Protein AF-A0AA97CF76-F1 (afdb_monomer_lite)

pLDDT: mean 79.92, std 11.43, range [46.94, 93.75]

Secondary structure (DSSP, 8-state):
-HHHHHHHHHHHHHHHHHHHH-TT-HHHHHHHHHHHHHHHHHHHHHHHHHHHHHHHHHHHHT-GGGHHHHHHHHHHHHHHHHHIIIIIIHHH-HHHHS-TTGGG-

Radius of gyration: 18.29 Å; chains: 1; bounding box: 52×23×50 Å

Sequence (105 aa):
MTLFTLNYGVAHVMSGIASYLFPHSRVSQQLKAVANDARMLKITAEELEVIRLDEKRMYQSGDYRELPFIELDLYTTAFRFGALIYYGLANRCPRIFASPADSHR

Structure (mmCIF, N/CA/C/O backbone):
data_AF-A0AA97CF76-F1
#
_entry.id   AF-A0AA97CF76-F1
#
loop_
_atom_site.group_PDB
_atom_site.id
_atom_site.type_symbol
_atom_site.label_atom_id
_atom_site.label_alt_id
_atom_site.label_comp_id
_atom_site.label_asym_id
_atom_site.label_entity_id
_atom_site.label_seq_id
_atom_site.pdbx_PDB_ins_code
_atom_site.Cartn_x
_atom_site.Cartn_y
_atom_site.Cartn_z
_atom_site.occupancy
_atom_site.B_iso_or_equiv
_atom_site.auth_seq_id
_atom_site.auth_comp_id
_atom_site.auth_asym_id
_atom_site.auth_atom_id
_atom_site.pdbx_PDB_model_num
ATOM 1 N N . MET A 1 1 ? -9.517 4.885 0.376 1.00 64.25 1 MET A N 1
ATOM 2 C CA . MET A 1 1 ? -9.738 3.833 -0.644 1.00 64.25 1 MET A CA 1
ATOM 3 C C . MET A 1 1 ? -9.552 4.322 -2.089 1.00 64.25 1 MET A C 1
ATOM 5 O O . MET A 1 1 ? -8.603 3.887 -2.729 1.00 64.25 1 MET A O 1
ATOM 9 N N . THR A 1 2 ? -10.357 5.264 -2.602 1.00 78.81 2 THR A N 1
ATOM 10 C CA . THR A 1 2 ? -10.395 5.647 -4.039 1.00 78.81 2 THR A CA 1
ATOM 11 C C . THR A 1 2 ? -9.056 6.092 -4.647 1.00 78.81 2 THR A C 1
ATOM 13 O O . THR A 1 2 ? -8.725 5.678 -5.755 1.00 78.81 2 THR A O 1
ATOM 16 N N . LEU A 1 3 ? -8.252 6.880 -3.920 1.00 79.19 3 LEU A N 1
ATOM 17 C CA . LEU A 1 3 ? -6.950 7.371 -4.398 1.00 79.19 3 LEU A CA 1
ATOM 18 C C . LEU A 1 3 ? -5.938 6.236 -4.645 1.00 79.19 3 LEU A C 1
ATOM 20 O O . LEU A 1 3 ? -5.261 6.225 -5.668 1.00 79.19 3 LEU A O 1
ATOM 24 N N . PHE A 1 4 ? -5.846 5.262 -3.734 1.00 80.50 4 PHE A N 1
ATOM 25 C CA . PHE A 1 4 ? -4.934 4.123 -3.886 1.00 80.50 4 PHE A CA 1
ATOM 26 C C . PHE A 1 4 ? -5.368 3.194 -5.021 1.00 80.50 4 PHE A C 1
ATOM 28 O O . PHE A 1 4 ? -4.525 2.718 -5.776 1.00 80.50 4 PHE A O 1
ATOM 35 N N . THR A 1 5 ? -6.677 3.002 -5.200 1.00 81.25 5 THR A N 1
ATOM 36 C CA . THR A 1 5 ? -7.231 2.251 -6.333 1.00 81.25 5 THR A CA 1
ATOM 37 C C . THR A 1 5 ? -6.913 2.919 -7.670 1.00 81.25 5 THR A C 1
ATOM 39 O O . THR A 1 5 ? -6.488 2.235 -8.600 1.00 81.25 5 THR A O 1
ATOM 42 N N . LEU A 1 6 ? -7.057 4.246 -7.758 1.00 84.25 6 LEU A N 1
ATOM 43 C CA . LEU A 1 6 ? -6.706 5.007 -8.958 1.00 84.25 6 LEU A CA 1
ATOM 44 C C . LEU A 1 6 ? -5.206 4.894 -9.271 1.00 84.25 6 LEU A C 1
ATOM 46 O O . LEU A 1 6 ? -4.839 4.558 -10.395 1.00 84.25 6 LEU A O 1
ATOM 50 N N . ASN A 1 7 ? -4.347 5.106 -8.269 1.00 82.81 7 ASN A N 1
ATOM 51 C CA . ASN A 1 7 ? -2.895 4.991 -8.422 1.00 82.81 7 ASN A CA 1
ATOM 52 C C . ASN A 1 7 ? -2.464 3.580 -8.840 1.00 82.81 7 ASN A C 1
ATOM 54 O O . ASN A 1 7 ? -1.633 3.433 -9.735 1.00 82.81 7 ASN A O 1
ATOM 58 N N . TYR A 1 8 ? -3.059 2.543 -8.244 1.00 85.94 8 TYR A N 1
ATOM 59 C CA . TYR A 1 8 ? -2.832 1.159 -8.654 1.00 85.94 8 TYR A CA 1
ATOM 60 C C . TYR A 1 8 ? -3.221 0.933 -10.118 1.00 85.94 8 TYR A C 1
ATOM 62 O O . TYR A 1 8 ? -2.418 0.398 -10.880 1.00 85.94 8 TYR A O 1
ATOM 70 N N . GLY A 1 9 ? -4.410 1.384 -10.530 1.00 84.44 9 GLY A N 1
ATOM 71 C CA . GLY A 1 9 ? -4.878 1.242 -11.909 1.00 84.44 9 GLY A CA 1
ATOM 72 C C . GLY A 1 9 ? -3.931 1.895 -12.917 1.00 84.44 9 GLY A C 1
ATOM 73 O O . GLY A 1 9 ? -3.496 1.242 -13.865 1.00 84.44 9 GLY A O 1
ATOM 74 N N . VAL A 1 10 ? -3.544 3.151 -12.674 1.00 89.50 10 VAL A N 1
ATOM 75 C CA . VAL A 1 10 ? -2.608 3.887 -13.541 1.00 89.50 10 VAL A CA 1
ATOM 76 C C . VAL A 1 10 ? -1.251 3.185 -13.609 1.00 89.50 10 VAL A C 1
ATOM 78 O O . VAL A 1 10 ? -0.743 2.935 -14.703 1.00 89.50 10 VAL A O 1
ATOM 81 N N . ALA A 1 11 ? -0.673 2.813 -12.464 1.00 87.62 11 ALA A N 1
ATOM 82 C CA . ALA A 1 11 ? 0.627 2.148 -12.421 1.00 87.62 11 ALA A CA 1
ATOM 83 C C . ALA A 1 11 ? 0.611 0.800 -13.164 1.00 87.62 11 ALA A C 1
ATOM 85 O O . ALA A 1 11 ? 1.556 0.474 -13.886 1.00 87.62 11 ALA A O 1
ATOM 86 N N . HIS A 1 12 ? -0.478 0.036 -13.042 1.00 90.62 12 HIS A N 1
ATOM 87 C CA . HIS A 1 12 ? -0.622 -1.258 -13.702 1.00 90.62 12 HIS A CA 1
ATOM 88 C C . HIS A 1 12 ? -0.740 -1.126 -15.228 1.00 90.62 12 HIS A C 1
ATOM 90 O O . HIS A 1 12 ? -0.060 -1.848 -15.960 1.00 90.62 12 HIS A O 1
ATOM 96 N N . VAL A 1 13 ? -1.529 -0.159 -15.715 1.00 92.62 13 VAL A N 1
ATOM 97 C CA . VAL A 1 13 ? -1.653 0.135 -17.154 1.00 92.62 13 VAL A CA 1
ATOM 98 C C . VAL A 1 13 ? -0.308 0.569 -17.738 1.00 92.62 13 VAL A C 1
ATOM 100 O O . VAL A 1 13 ? 0.128 0.025 -18.752 1.00 92.62 13 VAL A O 1
ATOM 103 N N . MET A 1 14 ? 0.397 1.487 -17.070 1.00 90.25 14 MET A N 1
ATOM 104 C CA . MET A 1 14 ? 1.709 1.967 -17.521 1.00 90.25 14 MET A CA 1
ATOM 105 C C . MET A 1 14 ? 2.760 0.851 -17.549 1.00 90.25 14 MET A C 1
ATOM 107 O O . MET A 1 14 ? 3.541 0.761 -18.497 1.00 90.25 14 MET A O 1
ATOM 111 N N . SER A 1 15 ? 2.751 -0.043 -16.555 1.00 90.81 15 SER A N 1
ATOM 112 C CA . SER A 1 15 ? 3.594 -1.244 -16.549 1.00 90.81 15 SER A CA 1
ATOM 113 C C . SER A 1 15 ? 3.283 -2.173 -17.729 1.00 90.81 15 SER A C 1
ATOM 115 O O . SER A 1 15 ? 4.207 -2.695 -18.358 1.00 90.81 15 SER A O 1
ATOM 117 N N . GLY A 1 16 ? 2.003 -2.364 -18.064 1.00 87.62 16 GLY A N 1
ATOM 118 C CA . GLY A 1 16 ? 1.575 -3.152 -19.223 1.00 87.62 16 GLY A CA 1
ATOM 119 C C . GLY A 1 16 ? 2.079 -2.568 -20.543 1.00 87.62 16 GLY A C 1
ATOM 120 O O . GLY A 1 16 ? 2.733 -3.269 -21.315 1.00 87.62 16 GLY A O 1
ATOM 121 N N . ILE A 1 17 ? 1.867 -1.265 -20.757 1.00 91.44 17 ILE A N 1
ATOM 122 C CA . ILE A 1 17 ? 2.336 -0.542 -21.950 1.00 91.44 17 ILE A CA 1
ATOM 123 C C . ILE A 1 17 ? 3.862 -0.643 -22.080 1.00 91.44 17 ILE A C 1
ATOM 125 O O . ILE A 1 17 ? 4.375 -0.999 -23.140 1.00 91.44 17 ILE A O 1
ATOM 129 N N . ALA A 1 18 ? 4.602 -0.392 -20.999 1.00 89.00 18 ALA A N 1
ATOM 130 C CA . ALA A 1 18 ? 6.061 -0.461 -21.018 1.00 89.00 18 ALA A CA 1
ATOM 131 C C . ALA A 1 18 ? 6.591 -1.886 -21.231 1.00 89.00 18 ALA A C 1
ATOM 133 O O . ALA A 1 18 ? 7.620 -2.069 -21.878 1.00 89.00 18 ALA A O 1
ATOM 134 N N . SER A 1 19 ? 5.897 -2.903 -20.717 1.00 90.25 19 SER A N 1
ATOM 135 C CA . SER A 1 19 ? 6.253 -4.309 -20.943 1.00 90.25 19 SER A CA 1
ATOM 136 C C . SER A 1 19 ? 6.013 -4.744 -22.382 1.00 90.25 19 SER A C 1
ATOM 138 O O . SER A 1 19 ? 6.781 -5.552 -22.893 1.00 90.25 19 SER A O 1
ATOM 140 N N . TYR A 1 20 ? 4.978 -4.204 -23.022 1.00 93.75 20 TYR A N 1
ATOM 141 C CA . TYR A 1 20 ? 4.668 -4.471 -24.420 1.00 93.75 20 TYR A CA 1
ATOM 142 C C . TYR A 1 20 ? 5.666 -3.788 -25.364 1.00 93.75 20 TYR A C 1
ATOM 144 O O . TYR A 1 20 ? 6.224 -4.432 -26.245 1.00 93.75 20 TYR A O 1
ATOM 152 N N . LEU A 1 21 ? 5.930 -2.495 -25.151 1.00 91.31 21 LEU A N 1
ATOM 153 C CA . LEU A 1 21 ? 6.804 -1.708 -26.026 1.00 91.31 21 LEU A CA 1
ATOM 154 C C . LEU A 1 21 ? 8.297 -1.967 -25.776 1.00 91.31 21 LEU A C 1
ATOM 156 O O . LEU A 1 21 ? 9.094 -1.936 -26.709 1.00 91.31 21 LEU A O 1
ATOM 160 N N . PHE A 1 22 ? 8.691 -2.218 -24.522 1.00 91.69 22 PHE A N 1
ATOM 161 C CA . PHE A 1 22 ? 10.095 -2.287 -24.103 1.00 91.69 22 PHE A CA 1
ATOM 162 C C . PHE A 1 22 ? 10.35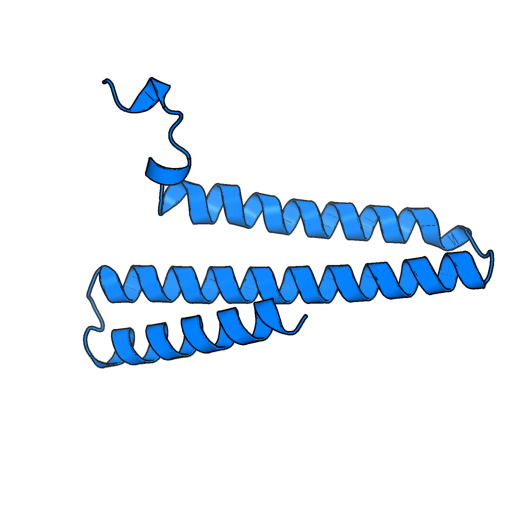3 -3.425 -23.090 1.00 91.69 22 PHE A C 1
ATOM 164 O O . PHE A 1 22 ? 10.776 -3.158 -21.955 1.00 91.69 22 PHE A O 1
ATOM 171 N N . PRO A 1 23 ? 10.145 -4.703 -23.465 1.00 86.50 23 PRO A N 1
ATOM 172 C CA . PRO A 1 23 ? 10.037 -5.840 -22.537 1.00 86.50 23 PRO A CA 1
ATOM 173 C C . PRO A 1 23 ? 11.259 -6.078 -21.639 1.00 86.50 23 PRO A C 1
ATOM 175 O O . PRO A 1 23 ? 11.105 -6.523 -20.500 1.00 86.50 23 PRO A O 1
ATOM 178 N N . HIS A 1 24 ? 12.460 -5.750 -22.120 1.00 88.75 24 HIS A N 1
ATOM 179 C CA . HIS A 1 24 ? 13.722 -5.959 -21.397 1.00 88.75 24 HIS A CA 1
ATOM 180 C C . HIS A 1 24 ? 14.370 -4.659 -20.908 1.00 88.75 24 HIS A C 1
ATOM 182 O O . HIS A 1 24 ? 15.494 -4.672 -20.412 1.00 88.75 24 HIS A O 1
ATOM 188 N N . SER A 1 25 ? 13.683 -3.522 -21.044 1.00 90.56 25 SER A N 1
ATOM 189 C CA . SER A 1 25 ? 14.241 -2.240 -20.621 1.00 90.56 25 SER A CA 1
ATOM 190 C C . SER A 1 25 ? 14.247 -2.095 -19.098 1.00 90.56 25 SER A C 1
ATOM 192 O O . SER A 1 25 ? 13.337 -2.546 -18.395 1.00 90.56 25 SER A O 1
ATOM 194 N N . ARG A 1 26 ? 15.240 -1.360 -18.587 1.00 85.12 26 ARG A N 1
ATOM 195 C CA . ARG A 1 26 ? 15.278 -0.924 -17.184 1.00 85.12 26 ARG A CA 1
ATOM 196 C C . ARG A 1 26 ? 14.016 -0.143 -16.795 1.00 85.12 26 ARG A C 1
ATOM 198 O O . ARG A 1 26 ? 13.525 -0.301 -15.684 1.00 85.12 26 ARG A O 1
ATOM 205 N N . VAL A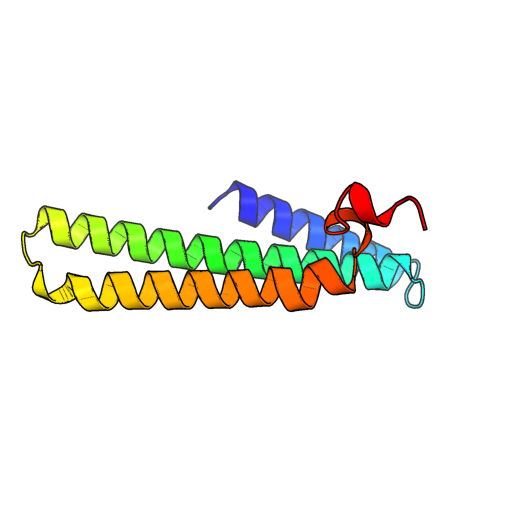 1 27 ? 13.468 0.645 -17.724 1.00 82.88 27 VAL A N 1
ATOM 206 C CA . VAL A 1 27 ? 12.222 1.409 -17.538 1.00 82.88 27 VAL A CA 1
ATOM 207 C C . VAL A 1 27 ? 11.039 0.473 -17.284 1.00 82.88 27 VAL A C 1
ATOM 209 O O . VAL A 1 27 ? 10.296 0.670 -16.328 1.00 82.88 27 VAL A O 1
ATOM 212 N N . SER A 1 28 ? 10.900 -0.589 -18.080 1.00 84.69 28 SER A N 1
ATOM 213 C CA . SER A 1 28 ? 9.857 -1.604 -17.890 1.00 84.69 28 SER A CA 1
ATOM 214 C C . SER A 1 28 ? 9.987 -2.316 -16.541 1.00 84.69 28 SER A C 1
ATOM 216 O O . SER A 1 28 ? 9.004 -2.465 -15.817 1.00 84.69 28 SER A O 1
ATOM 218 N N . GLN A 1 29 ? 11.207 -2.682 -16.139 1.00 85.38 29 GLN A N 1
ATOM 219 C CA . GLN A 1 29 ? 11.454 -3.293 -14.828 1.00 85.38 29 GLN A CA 1
ATOM 220 C C . GLN A 1 29 ? 11.097 -2.354 -13.664 1.00 85.38 29 GLN A C 1
ATOM 222 O O . GLN A 1 29 ? 10.484 -2.788 -12.689 1.00 85.38 29 GLN A O 1
ATOM 227 N N . GLN A 1 30 ? 11.431 -1.065 -13.770 1.00 82.12 30 GLN A N 1
ATOM 228 C CA . GLN A 1 30 ? 11.080 -0.066 -12.758 1.00 82.12 30 GLN A CA 1
ATOM 229 C C . GLN A 1 30 ? 9.568 0.170 -12.684 1.00 82.12 30 GLN A C 1
ATOM 231 O O . GLN A 1 30 ? 9.019 0.214 -11.587 1.00 82.12 30 GLN A O 1
ATOM 236 N N . LEU A 1 31 ? 8.874 0.248 -13.821 1.00 84.25 31 LEU A N 1
ATOM 237 C CA . LEU A 1 31 ? 7.418 0.417 -13.845 1.00 84.25 31 LEU A CA 1
ATOM 238 C C . LEU A 1 31 ? 6.677 -0.798 -13.276 1.00 84.25 31 LEU A C 1
ATOM 240 O O . LEU A 1 31 ? 5.706 -0.620 -12.543 1.00 84.25 31 LEU A O 1
ATOM 244 N N . LYS A 1 32 ? 7.167 -2.020 -13.520 1.00 84.75 32 LYS A N 1
ATOM 245 C CA . LYS A 1 32 ? 6.659 -3.230 -12.850 1.00 84.75 32 LYS A CA 1
ATOM 246 C C . LYS A 1 32 ? 6.803 -3.138 -11.333 1.00 84.75 32 LYS A C 1
ATOM 248 O O . LYS A 1 32 ? 5.881 -3.495 -10.604 1.00 84.75 32 LYS A O 1
ATOM 253 N N . ALA A 1 33 ? 7.942 -2.642 -10.853 1.00 82.62 33 ALA A N 1
ATOM 254 C CA . ALA A 1 33 ? 8.163 -2.451 -9.425 1.00 82.62 33 ALA A CA 1
ATOM 255 C C . ALA A 1 33 ? 7.201 -1.407 -8.831 1.00 82.62 33 ALA A C 1
ATOM 257 O O . ALA A 1 33 ? 6.572 -1.684 -7.814 1.00 82.62 33 ALA A O 1
ATOM 258 N N . VAL A 1 34 ? 7.001 -0.271 -9.508 1.00 83.31 34 VAL A N 1
ATOM 259 C CA . VAL A 1 34 ? 6.030 0.760 -9.098 1.00 83.31 34 VAL A CA 1
ATOM 260 C C . VAL A 1 34 ? 4.602 0.206 -9.061 1.00 83.31 34 VAL A C 1
ATOM 262 O O . VAL A 1 34 ? 3.863 0.477 -8.119 1.00 83.31 34 VAL A O 1
ATOM 265 N N . ALA A 1 35 ? 4.204 -0.606 -10.045 1.00 85.69 35 ALA A N 1
ATOM 266 C CA . ALA A 1 35 ? 2.888 -1.243 -10.057 1.00 85.69 35 ALA A CA 1
ATOM 267 C C . ALA A 1 35 ? 2.692 -2.211 -8.876 1.00 85.69 35 ALA A C 1
ATOM 269 O O . ALA A 1 35 ? 1.610 -2.250 -8.285 1.00 85.69 35 ALA A O 1
ATOM 270 N N . ASN A 1 36 ? 3.735 -2.956 -8.499 1.00 85.00 36 ASN A N 1
ATOM 271 C CA . ASN A 1 36 ? 3.710 -3.821 -7.318 1.00 85.00 36 ASN A CA 1
ATOM 272 C C . ASN A 1 36 ? 3.614 -3.012 -6.017 1.00 85.00 36 ASN A C 1
ATOM 274 O O . ASN A 1 36 ? 2.834 -3.369 -5.136 1.00 85.00 36 ASN A O 1
ATOM 278 N N . ASP A 1 37 ? 4.339 -1.898 -5.916 1.00 82.31 37 ASP A N 1
ATOM 279 C CA . ASP A 1 37 ? 4.279 -1.017 -4.746 1.00 82.31 37 ASP A CA 1
ATOM 280 C C . ASP A 1 37 ? 2.892 -0.372 -4.609 1.00 82.31 37 ASP A C 1
ATOM 282 O O . ASP A 1 37 ? 2.306 -0.369 -3.527 1.00 82.31 37 ASP A O 1
ATOM 286 N N . ALA A 1 38 ? 2.308 0.089 -5.719 1.00 83.25 38 ALA A N 1
ATOM 287 C CA . ALA A 1 38 ? 0.954 0.637 -5.746 1.00 83.25 38 ALA A CA 1
ATOM 288 C C . ALA A 1 38 ? -0.110 -0.410 -5.364 1.00 83.25 38 ALA A C 1
ATOM 290 O O . ALA A 1 38 ? -1.075 -0.084 -4.670 1.00 83.25 38 ALA A O 1
ATOM 291 N N . ARG A 1 39 ? 0.075 -1.677 -5.766 1.00 85.69 39 ARG A N 1
ATOM 292 C CA . ARG A 1 39 ? -0.786 -2.792 -5.338 1.00 85.69 39 ARG A CA 1
ATOM 293 C C . ARG A 1 39 ? -0.729 -2.984 -3.828 1.00 85.69 39 ARG A C 1
ATOM 295 O O . ARG A 1 39 ? -1.770 -3.122 -3.195 1.00 85.69 39 ARG A O 1
ATOM 302 N N . MET A 1 40 ? 0.475 -3.005 -3.266 1.00 83.25 40 MET A N 1
ATOM 303 C CA . MET A 1 40 ? 0.671 -3.198 -1.832 1.00 83.25 40 MET A CA 1
ATOM 304 C C . MET A 1 40 ? 0.078 -2.042 -1.029 1.00 83.25 40 MET A C 1
ATOM 306 O O . MET A 1 40 ? -0.670 -2.288 -0.092 1.00 83.25 40 MET A O 1
ATOM 310 N N . LEU A 1 41 ? 0.291 -0.799 -1.467 1.00 82.06 41 LEU A N 1
ATOM 311 C CA . LEU A 1 41 ? -0.353 0.385 -0.890 1.00 82.06 41 LEU A CA 1
ATOM 312 C C . LEU A 1 41 ? -1.884 0.291 -0.899 1.00 82.06 41 LEU A C 1
ATOM 314 O O . LEU A 1 41 ? -2.529 0.656 0.083 1.00 82.06 41 LEU A O 1
ATOM 318 N N . LYS A 1 42 ? -2.473 -0.212 -1.991 1.00 86.62 42 LYS A N 1
ATOM 319 C CA . LYS A 1 42 ? -3.919 -0.438 -2.081 1.00 86.62 42 LYS A CA 1
ATOM 320 C C . LYS A 1 42 ? -4.394 -1.455 -1.045 1.00 86.62 42 LYS A C 1
ATOM 322 O O . LYS A 1 42 ? -5.334 -1.138 -0.327 1.00 86.62 42 LYS A O 1
ATOM 327 N N . ILE A 1 43 ? -3.736 -2.614 -0.952 1.00 86.31 43 ILE A N 1
ATOM 328 C CA . ILE A 1 43 ? -4.077 -3.680 0.007 1.00 86.31 43 ILE A CA 1
ATOM 329 C C . ILE A 1 43 ? -3.967 -3.159 1.442 1.00 86.31 43 ILE A C 1
ATOM 331 O O . ILE A 1 43 ? -4.911 -3.293 2.207 1.00 86.31 43 ILE A O 1
ATOM 335 N N . THR A 1 44 ? -2.865 -2.488 1.784 1.00 85.75 44 THR A N 1
ATOM 336 C CA . THR A 1 44 ? -2.666 -1.892 3.112 1.00 85.75 44 THR A CA 1
ATOM 337 C C . THR A 1 44 ? -3.755 -0.869 3.437 1.00 85.75 44 THR A C 1
ATOM 339 O O . THR A 1 44 ? -4.295 -0.871 4.537 1.00 85.75 44 THR A O 1
ATOM 342 N N . ALA A 1 45 ? -4.129 -0.005 2.489 1.00 85.12 45 ALA A N 1
ATOM 343 C CA . ALA A 1 45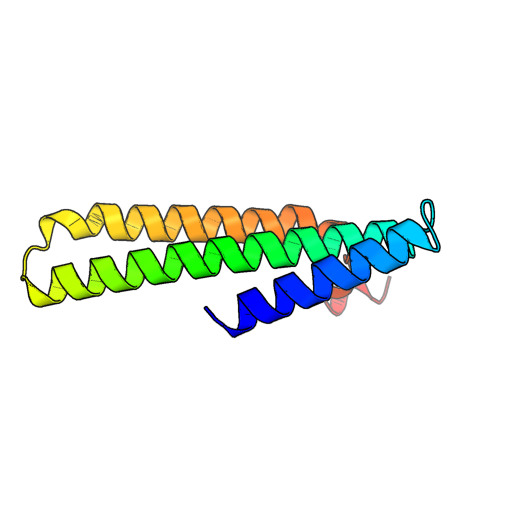 ? -5.214 0.952 2.699 1.00 85.12 45 ALA A CA 1
ATOM 344 C C . ALA A 1 45 ? -6.595 0.280 2.830 1.00 85.12 45 ALA A C 1
ATOM 346 O O . ALA A 1 45 ? -7.477 0.830 3.485 1.00 85.12 45 ALA A O 1
ATOM 347 N N . GLU A 1 46 ? -6.794 -0.869 2.181 1.00 87.94 46 GLU A N 1
ATOM 348 C CA . GLU A 1 46 ? -7.984 -1.723 2.298 1.00 87.94 46 GLU A CA 1
ATOM 349 C C . GLU A 1 46 ? -8.055 -2.337 3.708 1.00 87.94 46 GLU A C 1
ATOM 351 O O . GLU A 1 46 ? -9.078 -2.205 4.375 1.00 87.94 46 GLU A O 1
ATOM 356 N N . GLU A 1 47 ? -6.953 -2.922 4.189 1.00 88.12 47 GLU A N 1
ATOM 357 C CA . GLU A 1 47 ? -6.823 -3.501 5.535 1.00 88.12 47 GLU A CA 1
ATOM 358 C C . GLU A 1 47 ? -7.056 -2.441 6.624 1.00 88.12 47 GLU A C 1
ATOM 360 O O . GLU A 1 47 ? -7.876 -2.645 7.516 1.00 88.12 47 GLU A O 1
ATOM 365 N N . LEU A 1 48 ? -6.425 -1.266 6.510 1.00 87.94 48 LEU A N 1
ATOM 366 C CA . LEU A 1 48 ? -6.624 -0.162 7.457 1.00 87.94 48 LEU A CA 1
ATOM 367 C C . LEU A 1 48 ? -8.076 0.326 7.510 1.00 87.94 48 LEU A C 1
ATOM 369 O O . LEU A 1 48 ? -8.552 0.713 8.574 1.00 87.94 48 LEU A O 1
ATOM 373 N N . GLU A 1 49 ? -8.792 0.322 6.384 1.00 89.38 49 GLU A N 1
ATOM 374 C CA . GLU A 1 49 ? -10.201 0.722 6.363 1.00 89.38 49 GLU A CA 1
ATOM 375 C C . GLU A 1 49 ? -11.092 -0.310 7.065 1.00 89.38 49 GLU A C 1
ATOM 377 O O . GLU A 1 49 ? -12.016 0.079 7.777 1.00 89.38 49 GLU A O 1
ATOM 382 N N . VAL A 1 50 ? -10.802 -1.607 6.911 1.00 90.25 50 VAL A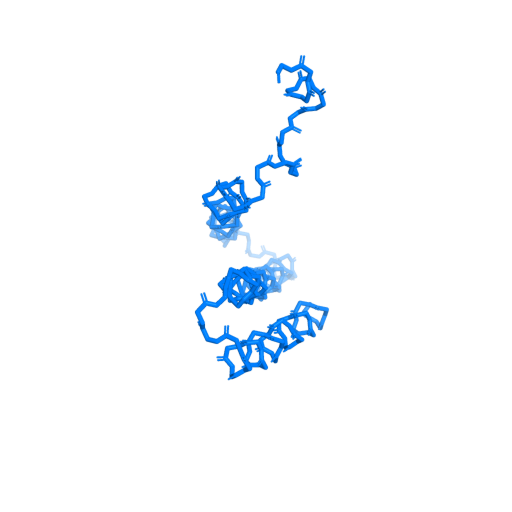 N 1
ATOM 383 C CA . VAL A 1 50 ? -11.499 -2.675 7.649 1.00 90.25 50 VAL A CA 1
ATOM 384 C C . VAL A 1 50 ? -11.268 -2.513 9.149 1.00 90.25 50 VAL A C 1
ATOM 386 O O . VAL A 1 50 ? -12.241 -2.395 9.893 1.00 90.25 50 VAL A O 1
ATOM 389 N N . ILE A 1 51 ? -10.006 -2.377 9.566 1.00 89.69 51 ILE A N 1
ATOM 390 C CA . ILE A 1 51 ? -9.627 -2.163 10.969 1.00 89.69 51 ILE A CA 1
ATOM 391 C C . ILE A 1 51 ? -10.348 -0.935 11.542 1.00 89.69 51 ILE A C 1
ATOM 393 O O . ILE A 1 51 ? -10.946 -1.008 12.612 1.00 89.69 51 ILE A O 1
ATOM 397 N N . ARG A 1 52 ? -10.377 0.183 10.805 1.00 91.06 52 ARG A N 1
ATOM 398 C CA . ARG A 1 52 ? -11.083 1.410 11.210 1.00 91.06 52 ARG A CA 1
ATOM 399 C C . ARG A 1 52 ? -12.588 1.190 11.395 1.00 91.06 52 ARG A C 1
ATOM 401 O O . ARG A 1 52 ? -13.210 1.808 12.261 1.00 91.06 52 ARG A O 1
ATOM 408 N N . LEU A 1 53 ? -13.215 0.373 10.547 1.00 90.75 53 LEU A N 1
ATOM 409 C CA . LEU A 1 53 ? -14.641 0.057 10.655 1.00 90.75 53 LEU A CA 1
ATOM 410 C C . LEU A 1 53 ? -14.934 -0.852 11.850 1.00 90.75 53 LEU A C 1
ATOM 412 O O . LEU A 1 53 ? -15.958 -0.648 12.502 1.00 90.75 53 LEU A O 1
ATOM 416 N N . ASP A 1 54 ? -14.065 -1.819 12.128 1.00 88.12 54 ASP A N 1
ATOM 417 C CA . ASP A 1 54 ? -14.189 -2.711 13.282 1.00 88.12 54 ASP A CA 1
ATOM 418 C C . ASP A 1 54 ? -13.948 -1.941 14.589 1.00 88.12 54 ASP A C 1
ATOM 420 O O . ASP A 1 54 ? -14.782 -1.994 15.491 1.00 88.12 54 ASP A O 1
ATOM 424 N N . GLU A 1 55 ? -12.927 -1.081 14.634 1.00 89.12 55 GLU A N 1
ATOM 425 C CA . GLU A 1 55 ? -12.681 -0.143 15.735 1.00 89.12 55 GLU A CA 1
ATOM 426 C C . GLU A 1 55 ? -13.897 0.758 15.992 1.00 89.12 55 GLU A C 1
ATOM 428 O O . GLU A 1 55 ? -14.371 0.885 17.124 1.00 89.12 55 GLU A O 1
ATOM 433 N N . LYS A 1 56 ? -14.481 1.339 14.936 1.00 89.75 56 LYS A N 1
ATOM 434 C CA . LYS A 1 56 ? -15.701 2.145 15.062 1.00 89.75 56 LYS A CA 1
ATOM 435 C C . LYS A 1 56 ? -16.865 1.332 15.637 1.00 89.75 56 LYS A C 1
ATOM 437 O O . LYS A 1 56 ? -17.602 1.862 16.469 1.00 89.75 56 LYS A O 1
ATOM 442 N N . ARG A 1 57 ? -17.060 0.084 15.195 1.00 87.44 57 ARG A N 1
ATOM 443 C CA . ARG A 1 57 ? -18.128 -0.793 15.705 1.00 87.44 57 ARG A CA 1
ATOM 444 C C . ARG A 1 57 ? -17.913 -1.135 17.176 1.00 87.44 57 ARG A C 1
ATOM 446 O O . ARG A 1 57 ? -18.868 -1.045 17.940 1.00 87.44 57 ARG A O 1
ATOM 453 N N . MET A 1 58 ? -16.680 -1.438 17.569 1.00 87.81 58 MET A N 1
ATOM 454 C CA . MET A 1 58 ? -16.287 -1.698 18.955 1.00 87.81 58 MET A CA 1
ATOM 455 C C . MET A 1 58 ? -16.605 -0.503 19.868 1.00 87.81 58 MET A C 1
ATOM 457 O O . MET A 1 58 ? -17.284 -0.658 20.882 1.00 87.81 58 MET A O 1
ATOM 461 N N . TYR A 1 59 ? -16.194 0.715 19.495 1.00 84.81 59 TYR A N 1
ATOM 462 C CA . TYR A 1 59 ? -16.515 1.912 20.287 1.00 84.81 59 TYR A CA 1
ATOM 463 C C . TYR A 1 59 ? -18.023 2.199 20.351 1.00 84.81 59 TYR A C 1
ATOM 465 O O . TYR A 1 59 ? -18.508 2.709 21.358 1.00 84.81 59 TYR A O 1
ATOM 473 N N . GLN A 1 60 ? -18.776 1.876 19.296 1.00 89.75 60 GLN A N 1
ATOM 474 C CA . GLN A 1 60 ? -20.233 2.035 19.278 1.00 89.75 60 GLN A CA 1
ATOM 475 C C . GLN A 1 60 ? -20.963 0.995 20.138 1.00 89.75 60 GLN A C 1
ATOM 477 O O . GLN A 1 60 ? -22.008 1.313 20.701 1.00 89.75 60 GLN A O 1
ATOM 482 N N . SER A 1 61 ? -20.441 -0.230 20.236 1.00 86.88 61 SER A N 1
ATOM 483 C CA . SER A 1 61 ? -21.021 -1.301 21.053 1.00 86.88 61 SER A CA 1
ATOM 484 C C . SER A 1 61 ? -20.585 -1.245 22.521 1.00 86.88 61 SER A C 1
ATOM 486 O O . SER A 1 61 ? -21.264 -1.813 23.374 1.00 86.88 61 SER A O 1
ATOM 488 N N . GLY A 1 62 ? -19.467 -0.574 22.822 1.00 86.44 62 GLY A N 1
ATOM 489 C CA . GLY A 1 62 ? -18.847 -0.567 24.148 1.00 86.44 62 GLY A CA 1
ATOM 490 C C . GLY A 1 62 ? -18.170 -1.893 24.521 1.00 86.44 62 GLY A C 1
ATOM 491 O O . GLY A 1 62 ? -17.805 -2.078 25.682 1.00 86.44 62 GLY A O 1
ATOM 492 N N . ASP A 1 63 ? -18.007 -2.819 23.568 1.00 84.81 63 ASP A N 1
ATOM 493 C CA . ASP A 1 63 ? -17.383 -4.126 23.792 1.00 84.81 63 ASP A CA 1
ATOM 494 C C . ASP A 1 63 ? -15.881 -4.086 23.489 1.00 84.81 63 ASP A C 1
ATOM 496 O O . ASP A 1 63 ? -15.425 -4.449 22.410 1.00 84.81 63 ASP A O 1
ATOM 500 N N . TYR A 1 64 ? -15.094 -3.650 24.470 1.00 85.81 64 TYR A N 1
ATOM 501 C CA . TYR A 1 64 ? -13.642 -3.476 24.337 1.00 85.81 64 TYR A CA 1
ATOM 502 C C . TYR A 1 64 ? -12.829 -4.779 24.375 1.00 85.81 64 TYR A C 1
ATOM 504 O O . TYR A 1 64 ? -11.599 -4.734 24.394 1.00 85.81 64 TYR A O 1
ATOM 512 N N . ARG A 1 65 ? -13.473 -5.953 24.396 1.00 83.25 65 ARG A N 1
ATOM 513 C CA . ARG A 1 65 ? -12.761 -7.244 24.400 1.00 83.25 65 ARG A CA 1
ATOM 514 C C . ARG A 1 65 ? -11.968 -7.483 23.115 1.00 83.25 65 ARG A C 1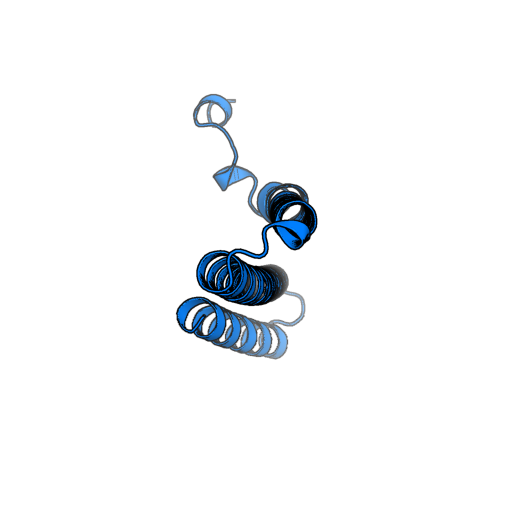
ATOM 516 O O . ARG A 1 65 ? -11.005 -8.245 23.137 1.00 83.25 65 ARG A O 1
ATOM 523 N N . GLU A 1 66 ? -12.345 -6.818 22.025 1.00 80.94 66 GLU A N 1
ATOM 524 C CA . GLU A 1 66 ? -11.688 -6.935 20.720 1.00 80.94 66 GLU A CA 1
ATOM 525 C C . GLU A 1 66 ? -10.493 -5.977 20.537 1.00 80.94 66 GLU A C 1
ATOM 527 O O . GLU A 1 66 ? -9.732 -6.120 19.580 1.00 80.94 66 GLU A O 1
ATOM 532 N N . LEU A 1 67 ? -10.264 -5.049 21.478 1.00 78.56 67 LEU A N 1
ATOM 533 C CA . LEU A 1 67 ? -9.215 -4.025 21.383 1.00 78.56 67 LEU A CA 1
ATOM 534 C C . LEU A 1 67 ? -7.801 -4.599 21.126 1.00 78.56 67 LEU A C 1
ATOM 536 O O . LEU A 1 67 ? -7.122 -4.093 20.231 1.00 78.56 67 LEU A O 1
ATOM 540 N N . PRO A 1 68 ? -7.353 -5.682 21.801 1.00 81.44 68 PRO A N 1
ATOM 541 C CA . PRO A 1 68 ? -6.028 -6.253 21.541 1.00 81.44 68 PRO A CA 1
ATOM 542 C C . PRO A 1 68 ? -5.866 -6.824 20.123 1.00 81.44 68 PRO A C 1
ATOM 544 O O . PRO A 1 68 ? -4.753 -6.871 19.601 1.00 81.44 68 PRO A O 1
ATOM 547 N N . PHE A 1 69 ? -6.958 -7.263 19.489 1.00 82.69 69 PHE A N 1
ATOM 548 C CA . PHE A 1 69 ? -6.929 -7.807 18.129 1.00 82.69 69 PHE A CA 1
ATOM 549 C C . PHE A 1 69 ? -6.817 -6.687 17.091 1.00 82.69 69 PHE A C 1
ATOM 551 O O . PHE A 1 69 ? -6.016 -6.794 16.168 1.00 82.69 69 PHE A O 1
ATOM 558 N N . ILE A 1 70 ? -7.522 -5.572 17.308 1.00 83.69 70 ILE A N 1
ATOM 559 C CA . ILE A 1 70 ? -7.406 -4.356 16.487 1.00 83.69 70 ILE A CA 1
ATOM 560 C C . ILE A 1 70 ? -5.972 -3.812 16.529 1.00 83.69 70 ILE A C 1
ATOM 562 O O . ILE A 1 70 ? -5.396 -3.490 15.489 1.00 83.69 70 ILE A O 1
ATOM 566 N N . GLU A 1 71 ? -5.360 -3.739 17.716 1.00 82.62 71 GLU A N 1
ATOM 567 C CA . GLU A 1 71 ? -3.964 -3.308 17.852 1.00 82.62 71 GLU A CA 1
ATOM 568 C C . GLU A 1 71 ? -3.003 -4.253 17.120 1.00 82.62 71 GLU A C 1
ATOM 570 O O . GLU A 1 71 ? -2.119 -3.796 16.390 1.00 82.62 71 GLU A O 1
ATOM 575 N N . LEU A 1 72 ? -3.188 -5.569 17.258 1.00 85.06 72 LEU A N 1
ATOM 576 C CA . LEU A 1 72 ? -2.378 -6.567 16.559 1.00 85.06 72 LEU A CA 1
ATOM 577 C C . LEU A 1 72 ? -2.491 -6.440 15.031 1.00 85.06 72 LEU A C 1
ATOM 579 O O . LEU A 1 72 ? -1.478 -6.540 14.326 1.00 85.06 72 LEU A O 1
ATOM 583 N N . ASP A 1 73 ? -3.690 -6.182 14.515 1.00 84.62 73 ASP A N 1
ATOM 584 C CA . ASP A 1 73 ? -3.929 -5.980 13.088 1.00 84.62 73 ASP A CA 1
ATOM 585 C C . ASP A 1 73 ? -3.267 -4.689 12.585 1.00 84.62 73 ASP A C 1
ATOM 587 O O . ASP A 1 73 ? -2.624 -4.696 11.528 1.00 84.62 73 ASP A O 1
ATOM 591 N N . LEU A 1 74 ? -3.315 -3.603 13.367 1.00 85.38 74 LEU A N 1
ATOM 592 C CA . LEU A 1 74 ? -2.582 -2.366 13.071 1.00 85.38 74 LEU A CA 1
ATOM 593 C C . LEU A 1 74 ? -1.070 -2.604 13.020 1.00 85.38 74 LEU A C 1
ATOM 595 O O . LEU A 1 74 ? -0.419 -2.193 12.055 1.00 85.38 74 LEU A O 1
ATOM 599 N N . TYR A 1 75 ? -0.506 -3.301 14.011 1.00 81.75 75 TYR A N 1
ATOM 600 C CA . TYR A 1 75 ? 0.922 -3.634 14.045 1.00 81.75 75 TYR A CA 1
ATOM 601 C C . TYR A 1 75 ? 1.338 -4.490 12.848 1.00 81.75 75 TYR A C 1
ATOM 603 O O . TYR A 1 75 ? 2.350 -4.208 12.202 1.00 81.75 75 TYR A O 1
ATOM 611 N N . THR A 1 76 ? 0.548 -5.510 12.515 1.00 84.88 76 THR A N 1
ATOM 612 C CA . THR A 1 76 ? 0.821 -6.404 11.383 1.00 84.88 76 THR A CA 1
ATOM 613 C C . THR A 1 76 ? 0.786 -5.642 10.059 1.00 84.88 76 THR A C 1
ATOM 615 O O . THR A 1 76 ? 1.672 -5.806 9.213 1.00 84.88 76 THR A O 1
ATOM 618 N N . THR A 1 77 ? -0.197 -4.758 9.897 1.00 85.44 77 THR A N 1
ATOM 619 C CA . THR A 1 77 ? -0.359 -3.911 8.711 1.00 85.44 77 THR A CA 1
ATOM 620 C C . THR A 1 77 ? 0.804 -2.922 8.575 1.00 85.44 77 THR A C 1
ATOM 622 O O . THR A 1 77 ? 1.408 -2.808 7.504 1.00 85.44 77 THR A O 1
ATOM 625 N N . ALA A 1 78 ? 1.199 -2.273 9.675 1.00 80.44 78 ALA A N 1
ATOM 626 C CA . ALA A 1 78 ? 2.343 -1.365 9.720 1.00 80.44 78 ALA A CA 1
ATOM 627 C C . ALA A 1 78 ? 3.671 -2.081 9.423 1.00 80.44 78 ALA A C 1
ATOM 629 O O . ALA A 1 78 ? 4.492 -1.563 8.667 1.00 80.44 78 ALA A O 1
ATOM 630 N N . PHE A 1 79 ? 3.873 -3.292 9.951 1.00 81.19 79 PHE A N 1
ATOM 631 C CA . PHE A 1 79 ? 5.067 -4.094 9.681 1.00 81.19 79 PHE A CA 1
ATOM 632 C C . PHE A 1 79 ? 5.183 -4.472 8.198 1.00 81.19 79 PHE A C 1
ATOM 634 O O . PHE A 1 79 ? 6.243 -4.291 7.597 1.00 81.19 79 PHE A O 1
ATOM 641 N N . ARG A 1 80 ? 4.092 -4.938 7.571 1.00 76.06 80 ARG A N 1
ATOM 642 C CA . ARG A 1 80 ? 4.059 -5.257 6.129 1.00 76.06 80 ARG A CA 1
ATOM 643 C C . ARG A 1 80 ? 4.381 -4.034 5.274 1.00 76.06 80 ARG A C 1
ATOM 645 O O . ARG A 1 80 ? 5.134 -4.137 4.304 1.00 76.06 80 ARG A O 1
ATOM 652 N N . PHE A 1 81 ? 3.848 -2.876 5.655 1.00 79.00 81 PHE A N 1
ATOM 653 C CA . PHE A 1 81 ? 4.129 -1.617 4.981 1.00 79.00 81 PHE A CA 1
ATOM 654 C C . PHE A 1 81 ? 5.589 -1.169 5.157 1.00 79.00 81 PHE A C 1
ATOM 656 O O . PHE A 1 81 ? 6.252 -0.799 4.187 1.00 79.00 81 PHE A O 1
ATOM 663 N N . GLY A 1 82 ? 6.128 -1.273 6.373 1.00 76.81 82 GLY A N 1
ATOM 664 C CA . GLY A 1 82 ? 7.531 -0.986 6.667 1.00 76.81 82 GLY A CA 1
ATOM 665 C C . GLY A 1 82 ? 8.488 -1.891 5.889 1.00 76.81 82 GLY A C 1
ATOM 666 O O . GLY A 1 82 ? 9.442 -1.399 5.290 1.00 76.81 82 GLY A O 1
ATOM 667 N N . ALA A 1 83 ? 8.198 -3.192 5.806 1.00 72.62 83 ALA A N 1
ATOM 668 C CA . ALA A 1 83 ? 8.979 -4.142 5.015 1.00 72.62 83 ALA A CA 1
ATOM 669 C C . ALA A 1 83 ? 8.972 -3.790 3.515 1.00 72.62 83 ALA A C 1
ATOM 671 O O . ALA A 1 83 ? 10.009 -3.873 2.856 1.00 72.62 83 ALA A O 1
ATOM 672 N N . LEU A 1 84 ? 7.834 -3.336 2.977 1.00 71.25 84 LEU A N 1
ATOM 673 C CA . LEU A 1 84 ? 7.731 -2.855 1.596 1.00 71.25 84 LEU A CA 1
ATOM 674 C C . LEU A 1 84 ? 8.632 -1.636 1.346 1.00 71.25 84 LEU A C 1
ATOM 676 O O . LEU A 1 84 ? 9.375 -1.608 0.364 1.00 71.25 84 LEU A O 1
ATOM 680 N N . ILE A 1 85 ? 8.583 -0.635 2.230 1.00 69.38 85 ILE A N 1
ATOM 681 C CA . ILE A 1 85 ? 9.407 0.576 2.108 1.00 69.38 85 ILE A CA 1
ATOM 682 C C . ILE A 1 85 ? 10.892 0.220 2.214 1.00 69.38 85 ILE A C 1
ATOM 684 O O . ILE A 1 85 ? 11.690 0.633 1.369 1.00 69.38 85 ILE A O 1
ATOM 688 N N . TYR A 1 86 ? 11.253 -0.565 3.227 1.00 62.22 86 TYR A N 1
ATOM 689 C CA . TYR A 1 86 ? 12.642 -0.831 3.579 1.00 62.22 86 TYR A CA 1
ATOM 690 C C . TYR A 1 86 ? 13.326 -1.788 2.593 1.00 62.22 86 TYR A C 1
ATOM 692 O O . TYR A 1 86 ? 14.436 -1.520 2.147 1.00 62.22 86 TYR A O 1
ATOM 700 N N . TYR A 1 87 ? 12.666 -2.873 2.179 1.00 64.44 87 TYR A N 1
ATOM 701 C CA . TYR A 1 87 ? 13.259 -3.834 1.239 1.00 64.44 87 TYR A CA 1
ATOM 702 C C . TYR A 1 87 ? 12.952 -3.523 -0.228 1.00 64.44 87 TYR A C 1
ATOM 704 O O . TYR A 1 87 ? 13.736 -3.879 -1.110 1.00 64.44 87 TYR A O 1
ATOM 712 N N . GLY A 1 88 ? 11.823 -2.876 -0.517 1.00 66.69 88 GLY A N 1
ATOM 713 C CA . GLY A 1 88 ? 11.413 -2.538 -1.877 1.00 66.69 88 GLY A CA 1
ATOM 714 C C . GLY A 1 88 ? 11.932 -1.175 -2.321 1.00 66.69 88 GLY A C 1
ATOM 715 O O . GLY A 1 88 ? 12.711 -1.080 -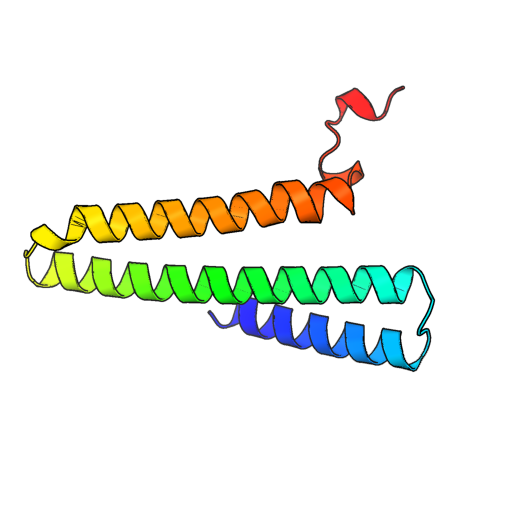3.273 1.00 66.69 88 GLY A O 1
ATOM 716 N N . LEU A 1 89 ? 11.495 -0.112 -1.642 1.00 63.38 89 LEU A N 1
ATOM 717 C CA . LEU A 1 89 ? 11.728 1.263 -2.088 1.00 63.38 89 LEU A CA 1
ATOM 718 C C . LEU A 1 89 ? 13.177 1.719 -1.857 1.00 63.38 89 LEU A C 1
ATOM 720 O O . LEU A 1 89 ? 13.767 2.302 -2.768 1.00 63.38 89 LEU A O 1
ATOM 724 N N . ALA A 1 90 ? 13.777 1.408 -0.703 1.00 62.53 90 ALA A N 1
ATOM 725 C CA . ALA A 1 90 ? 15.161 1.799 -0.405 1.00 62.53 90 ALA A CA 1
ATOM 726 C C . ALA A 1 90 ? 16.182 1.129 -1.343 1.00 62.53 90 ALA A C 1
ATOM 728 O O . ALA A 1 90 ? 17.097 1.787 -1.833 1.00 62.53 90 ALA A O 1
ATOM 729 N N . ASN A 1 91 ? 15.977 -0.147 -1.685 1.00 63.22 91 ASN A N 1
ATOM 730 C CA . ASN A 1 91 ? 16.863 -0.873 -2.601 1.00 63.22 91 ASN A CA 1
ATOM 731 C C . ASN A 1 91 ? 16.764 -0.383 -4.056 1.00 63.22 91 ASN A C 1
ATOM 733 O O . ASN A 1 91 ? 17.754 -0.399 -4.786 1.00 63.22 91 ASN A O 1
ATOM 737 N N . ARG A 1 92 ? 15.577 0.044 -4.508 1.00 66.38 92 ARG A N 1
ATOM 738 C CA . ARG A 1 92 ? 15.350 0.464 -5.907 1.00 66.38 92 ARG A CA 1
ATOM 739 C C . ARG A 1 92 ? 15.568 1.956 -6.136 1.00 66.38 92 ARG A C 1
ATOM 741 O O . ARG A 1 92 ? 15.973 2.349 -7.231 1.00 66.38 92 ARG A O 1
ATOM 748 N N . CYS A 1 93 ? 15.325 2.766 -5.110 1.00 62.16 93 CYS A N 1
ATOM 749 C CA . CYS A 1 93 ? 15.453 4.218 -5.132 1.00 62.16 93 CYS A CA 1
ATOM 750 C C . CYS A 1 93 ? 16.333 4.718 -3.970 1.00 62.16 93 CYS A C 1
ATOM 752 O O . CYS A 1 93 ? 15.882 5.553 -3.184 1.00 62.16 93 CYS A O 1
ATOM 754 N N . PRO A 1 94 ? 17.604 4.281 -3.869 1.00 60.69 94 PRO A N 1
ATOM 755 C CA . PRO A 1 94 ? 18.470 4.622 -2.738 1.00 60.69 94 PRO A CA 1
ATOM 756 C C . PRO A 1 94 ? 18.664 6.132 -2.584 1.00 60.69 94 PRO A C 1
ATOM 758 O O . PRO A 1 94 ? 18.775 6.623 -1.474 1.00 60.69 94 PRO A O 1
ATOM 761 N N . ARG A 1 95 ? 18.604 6.899 -3.682 1.00 62.81 95 ARG A N 1
ATOM 762 C CA . ARG A 1 95 ? 18.715 8.368 -3.664 1.00 62.81 95 ARG A CA 1
ATOM 763 C C . ARG A 1 95 ? 17.564 9.090 -2.955 1.00 62.81 95 ARG A C 1
ATOM 765 O O . ARG A 1 95 ? 17.756 10.226 -2.554 1.00 62.81 95 ARG A O 1
ATOM 772 N N . ILE A 1 96 ? 16.388 8.470 -2.832 1.00 58.88 96 ILE A N 1
ATOM 773 C CA . ILE A 1 96 ? 15.238 9.058 -2.118 1.00 58.88 96 ILE A CA 1
ATOM 774 C C . ILE A 1 96 ? 15.408 8.894 -0.600 1.00 58.88 96 ILE A C 1
ATOM 776 O O . ILE A 1 96 ? 14.905 9.704 0.169 1.00 58.88 96 ILE A O 1
ATOM 780 N N . PHE A 1 97 ? 16.136 7.855 -0.182 1.00 57.28 97 PHE A N 1
ATOM 781 C CA . PHE A 1 97 ? 16.372 7.507 1.221 1.00 57.28 97 PHE A CA 1
ATOM 782 C C . PHE A 1 97 ? 17.793 7.816 1.696 1.00 57.28 97 PHE A C 1
ATOM 784 O O . PHE A 1 97 ? 18.083 7.675 2.881 1.00 57.28 97 PHE A O 1
ATOM 791 N N . ALA A 1 98 ? 18.672 8.235 0.786 1.00 60.06 98 ALA A N 1
ATOM 792 C CA . ALA A 1 98 ? 19.976 8.771 1.115 1.00 60.06 98 ALA A CA 1
ATOM 793 C C . ALA A 1 98 ? 19.768 10.052 1.922 1.00 60.06 98 ALA A C 1
ATOM 795 O O . ALA A 1 98 ? 19.065 10.968 1.486 1.00 60.06 98 ALA A O 1
ATOM 796 N N . SER A 1 99 ? 20.365 10.105 3.110 1.00 54.69 99 SER A N 1
ATOM 797 C CA . SER A 1 99 ? 20.384 11.330 3.898 1.00 54.69 99 SER A CA 1
ATOM 798 C C . SER A 1 99 ? 21.082 12.425 3.077 1.00 54.69 99 SER A C 1
ATOM 800 O O . SER A 1 99 ? 22.026 12.111 2.350 1.00 54.69 99 SER A O 1
ATOM 802 N N . PRO A 1 100 ? 20.709 13.713 3.194 1.00 55.94 100 PRO A N 1
ATOM 803 C CA . PRO A 1 100 ? 21.446 14.813 2.558 1.00 55.94 100 PRO A CA 1
ATOM 804 C C . PRO A 1 100 ? 22.952 14.824 2.893 1.00 55.94 100 PRO A C 1
ATOM 806 O O . PRO A 1 100 ? 23.746 15.439 2.190 1.00 55.94 100 PRO A O 1
ATOM 809 N N . ALA A 1 101 ? 23.357 14.132 3.963 1.00 57.25 101 ALA A N 1
ATOM 810 C CA . ALA A 1 101 ? 24.754 13.929 4.337 1.00 57.25 101 ALA A CA 1
ATOM 811 C C . ALA A 1 101 ? 25.522 12.955 3.414 1.00 57.25 101 ALA A C 1
ATOM 813 O O . ALA A 1 101 ? 26.745 13.048 3.322 1.00 57.25 101 ALA A O 1
ATOM 814 N N . ASP A 1 102 ? 24.833 12.054 2.709 1.00 54.56 102 ASP A N 1
ATOM 815 C CA . ASP A 1 102 ? 25.445 10.998 1.890 1.00 54.56 102 ASP A CA 1
ATOM 816 C C . ASP A 1 102 ? 25.693 11.424 0.431 1.00 54.56 102 ASP A C 1
ATOM 818 O O . ASP A 1 102 ? 26.369 10.718 -0.314 1.00 54.56 102 ASP A O 1
ATOM 822 N N . SER A 1 103 ? 25.192 12.588 -0.002 1.00 51.66 103 SER A N 1
ATOM 823 C CA . SER A 1 103 ? 25.377 13.102 -1.372 1.00 51.66 103 SER A CA 1
ATOM 824 C C . SER A 1 103 ? 26.722 13.799 -1.625 1.00 51.66 103 SER A C 1
ATOM 826 O O . SER A 1 103 ? 26.955 14.272 -2.736 1.00 51.66 103 SER A O 1
ATOM 828 N N . HIS A 1 104 ? 27.594 13.883 -0.615 1.00 47.34 104 HIS A N 1
ATOM 829 C CA . HIS A 1 104 ? 28.877 14.601 -0.667 1.00 47.34 104 HIS A CA 1
ATOM 830 C C . HIS A 1 104 ? 30.124 13.696 -0.589 1.00 47.34 104 HIS A C 1
ATOM 832 O O . HIS A 1 104 ? 31.219 14.206 -0.350 1.00 47.34 104 HIS A O 1
ATOM 838 N N . ARG A 1 105 ? 29.988 12.378 -0.786 1.00 46.94 105 ARG A N 1
ATOM 839 C CA . ARG A 1 105 ? 31.120 11.440 -0.907 1.00 46.94 105 ARG A CA 1
ATOM 840 C C . ARG A 1 105 ? 31.270 10.895 -2.319 1.00 46.94 105 ARG A C 1
ATOM 842 O O . ARG A 1 105 ? 30.230 10.645 -2.965 1.00 46.94 105 ARG A O 1
#

Foldseek 3Di:
DVVLVVQLVVLVVVLVVCCVVPVPDPVNVVSVLSNVLSVLVVVLVVLVVVLVVVVVVCVVVVPCPCVVVSVVSVVVSVVSNVCCCPVRVCVVPVVVVDDPVRVPD